Protein AF-A0A2S2NRC6-F1 (afdb_monomer)

Structure (mmCIF, N/CA/C/O backbone):
data_AF-A0A2S2NRC6-F1
#
_entry.id   AF-A0A2S2NRC6-F1
#
loop_
_atom_site.group_PDB
_atom_site.id
_atom_site.type_symbol
_atom_site.label_atom_id
_atom_site.label_alt_id
_atom_site.label_comp_id
_atom_site.label_asym_id
_atom_site.label_entity_id
_atom_site.label_seq_id
_atom_site.pdbx_PDB_ins_code
_atom_site.Cartn_x
_atom_site.Cartn_y
_atom_site.Cartn_z
_atom_site.occupancy
_atom_site.B_iso_or_equiv
_atom_site.auth_seq_id
_atom_site.auth_comp_id
_atom_site.auth_asym_id
_atom_site.auth_atom_id
_atom_site.pdbx_PDB_model_num
ATOM 1 N N . TYR A 1 1 ? 7.767 -9.917 3.253 1.00 52.59 1 TYR A N 1
ATOM 2 C CA . TYR A 1 1 ? 6.568 -9.054 3.350 1.00 52.59 1 TYR A CA 1
ATOM 3 C C . TYR A 1 1 ? 5.686 -9.375 4.557 1.00 52.59 1 TYR A C 1
ATOM 5 O O . TYR A 1 1 ? 5.535 -8.523 5.418 1.00 52.59 1 TYR A O 1
ATOM 13 N N . CYS A 1 2 ? 5.145 -10.592 4.705 1.00 52.59 2 CYS A N 1
ATOM 14 C CA . CYS A 1 2 ? 4.197 -10.893 5.794 1.00 52.59 2 CYS A CA 1
ATOM 15 C C . CYS A 1 2 ? 4.749 -10.654 7.213 1.00 52.59 2 CYS A C 1
ATOM 17 O O . CYS A 1 2 ? 4.063 -10.075 8.048 1.00 52.59 2 CYS A O 1
ATOM 19 N N . GLN A 1 3 ? 5.993 -11.059 7.493 1.00 58.31 3 GLN A N 1
ATOM 20 C CA . GLN A 1 3 ? 6.579 -10.922 8.835 1.00 58.31 3 GLN A CA 1
ATOM 21 C C . GLN A 1 3 ? 6.897 -9.466 9.219 1.00 58.31 3 GLN A C 1
ATOM 23 O O . GLN A 1 3 ? 6.730 -9.110 10.385 1.00 58.31 3 GLN A O 1
ATOM 28 N N . SER A 1 4 ? 7.303 -8.620 8.266 1.00 62.84 4 SER A N 1
ATOM 29 C CA . SER A 1 4 ? 7.563 -7.193 8.511 1.00 62.84 4 SER A CA 1
ATOM 30 C C . SER A 1 4 ? 6.262 -6.416 8.741 1.00 62.84 4 SER A C 1
ATOM 32 O O . SER A 1 4 ? 6.179 -5.647 9.696 1.00 62.84 4 SER A O 1
ATOM 34 N N . VAL A 1 5 ? 5.208 -6.709 7.965 1.00 60.66 5 VAL A N 1
ATOM 35 C CA . VAL A 1 5 ? 3.858 -6.150 8.175 1.00 60.66 5 VAL A CA 1
ATOM 36 C C . VAL A 1 5 ? 3.306 -6.551 9.545 1.00 60.66 5 VAL A C 1
ATOM 38 O O . VAL A 1 5 ? 2.879 -5.699 10.320 1.00 60.66 5 VAL A O 1
ATOM 41 N N . ILE A 1 6 ? 3.365 -7.842 9.892 1.00 60.06 6 ILE A N 1
ATOM 42 C CA . ILE A 1 6 ? 2.878 -8.343 11.186 1.00 60.06 6 ILE A CA 1
ATOM 43 C C . ILE A 1 6 ? 3.637 -7.690 12.349 1.00 60.06 6 ILE A C 1
ATOM 45 O O . ILE A 1 6 ? 3.016 -7.320 13.346 1.00 60.06 6 ILE A O 1
ATOM 49 N N . ARG A 1 7 ? 4.961 -7.520 12.237 1.00 65.44 7 ARG A N 1
ATOM 50 C CA . ARG A 1 7 ? 5.772 -6.846 13.263 1.00 65.44 7 ARG A CA 1
ATOM 51 C C . ARG A 1 7 ? 5.422 -5.366 13.393 1.00 65.44 7 ARG A C 1
ATOM 53 O O . ARG A 1 7 ? 5.226 -4.914 14.519 1.00 65.44 7 ARG 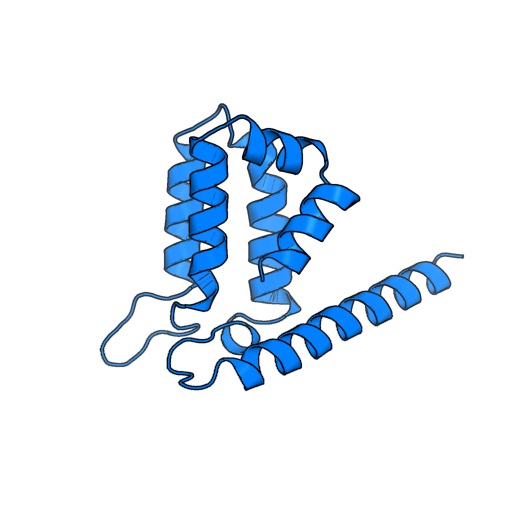A O 1
ATOM 60 N N . TYR A 1 8 ? 5.285 -4.637 12.286 1.00 63.03 8 TYR A N 1
ATOM 61 C CA . TYR A 1 8 ? 4.878 -3.229 12.302 1.00 63.03 8 TYR A CA 1
ATOM 62 C C . TYR A 1 8 ? 3.509 -3.051 12.975 1.00 63.03 8 TYR A C 1
ATOM 64 O O . TYR A 1 8 ? 3.378 -2.283 13.932 1.00 63.03 8 TYR A O 1
ATOM 72 N N . CYS A 1 9 ? 2.512 -3.846 12.570 1.00 58.31 9 CYS A N 1
ATOM 73 C CA . CYS A 1 9 ? 1.175 -3.798 13.158 1.00 58.31 9 CYS A CA 1
ATOM 74 C C . CYS A 1 9 ? 1.176 -4.171 14.650 1.00 58.31 9 CYS A C 1
ATOM 76 O O . CYS A 1 9 ? 0.471 -3.542 15.429 1.00 58.31 9 CYS A O 1
ATOM 78 N N . LYS A 1 10 ? 1.979 -5.147 15.091 1.00 58.91 10 LYS A N 1
ATOM 79 C CA . LYS A 1 10 ? 2.082 -5.508 16.520 1.00 58.91 10 LYS A CA 1
ATOM 80 C C . LYS A 1 10 ? 2.839 -4.475 17.364 1.00 58.91 10 LYS A C 1
ATOM 82 O O . LYS A 1 10 ? 2.575 -4.351 18.556 1.00 58.91 10 LYS A O 1
ATOM 87 N N . ARG A 1 11 ? 3.821 -3.776 16.789 1.00 62.16 11 ARG A N 1
ATOM 88 C CA . ARG A 1 11 ? 4.742 -2.909 17.543 1.00 62.16 11 ARG A CA 1
ATOM 89 C C . ARG A 1 11 ? 4.293 -1.452 17.599 1.00 62.16 11 ARG A C 1
ATOM 91 O O . ARG A 1 11 ? 4.491 -0.821 18.630 1.00 62.16 11 ARG A O 1
ATOM 98 N N . ILE A 1 12 ? 3.717 -0.926 16.518 1.00 57.12 12 ILE A N 1
ATOM 99 C CA . ILE A 1 12 ? 3.371 0.501 16.400 1.00 57.12 12 ILE A CA 1
ATOM 100 C C . ILE A 1 12 ? 1.853 0.720 16.399 1.00 57.12 12 ILE A C 1
ATOM 102 O O . ILE A 1 12 ? 1.386 1.681 17.001 1.00 57.12 12 ILE A O 1
ATOM 106 N N . ILE A 1 13 ? 1.062 -0.189 15.808 1.00 61.50 13 ILE A N 1
ATOM 107 C CA . ILE A 1 13 ? -0.392 0.003 15.642 1.00 61.50 13 ILE A CA 1
ATOM 108 C C . ILE A 1 13 ? -1.186 -1.239 16.081 1.00 61.50 13 ILE A C 1
ATOM 110 O O . ILE A 1 13 ? -1.880 -1.883 15.291 1.00 61.50 13 ILE A O 1
ATOM 114 N N . ASN A 1 14 ? -1.105 -1.585 17.372 1.00 63.38 14 ASN A N 1
ATOM 115 C CA . ASN A 1 14 ? -1.772 -2.768 17.947 1.00 63.38 14 ASN A CA 1
ATOM 116 C C . ASN A 1 14 ? -3.284 -2.837 17.643 1.00 63.38 14 ASN A C 1
ATOM 118 O O . ASN A 1 14 ? -3.859 -3.924 17.530 1.00 63.38 14 ASN A O 1
ATOM 122 N N . SER A 1 15 ? -3.932 -1.681 17.482 1.00 65.31 15 SER A N 1
ATOM 123 C CA . SER A 1 15 ? -5.338 -1.561 17.084 1.00 65.31 15 SER A CA 1
ATOM 124 C C . SER A 1 15 ? -5.606 -2.071 15.662 1.00 65.31 15 SER A C 1
ATOM 126 O O . SER A 1 15 ? -6.636 -2.705 15.440 1.00 65.31 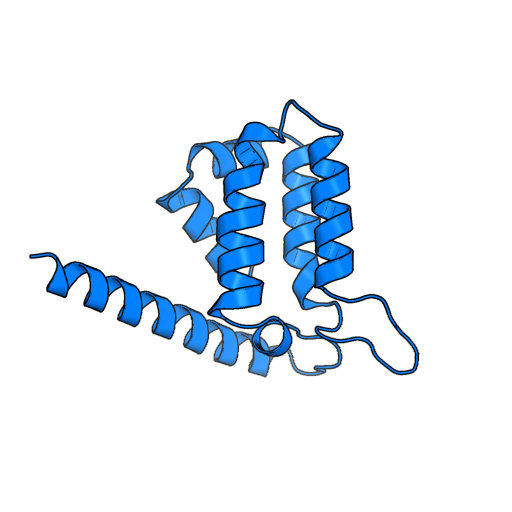15 SER A O 1
ATOM 128 N N . VAL A 1 16 ? -4.679 -1.868 14.720 1.00 64.44 16 VAL A N 1
ATOM 129 C CA . VAL A 1 16 ? -4.761 -2.368 13.337 1.00 64.44 16 VAL A CA 1
ATOM 130 C C . VAL A 1 16 ? -4.500 -3.868 13.282 1.00 64.44 16 VAL A C 1
ATOM 132 O O . VAL A 1 16 ? -5.216 -4.584 12.588 1.00 64.44 16 VAL A O 1
ATOM 135 N N . PHE A 1 17 ? -3.553 -4.379 14.077 1.00 63.97 17 PHE A N 1
ATOM 136 C CA . PHE A 1 17 ? -3.347 -5.826 14.176 1.00 63.97 17 PHE A CA 1
ATOM 137 C C . PHE A 1 17 ? -4.613 -6.548 14.662 1.00 63.97 17 PHE A C 1
ATOM 139 O O . PHE A 1 17 ? -5.026 -7.543 14.069 1.00 63.97 17 PHE A O 1
ATOM 146 N N . ARG A 1 18 ? -5.277 -6.013 15.696 1.00 64.38 18 ARG A N 1
ATOM 147 C CA . ARG A 1 18 ? -6.569 -6.541 16.163 1.00 64.38 18 ARG A CA 1
ATOM 148 C C . ARG A 1 18 ? -7.666 -6.389 15.110 1.00 64.38 18 ARG A C 1
ATOM 150 O O . ARG A 1 18 ? -8.441 -7.319 14.929 1.00 64.38 18 ARG A O 1
ATOM 157 N N . LEU A 1 19 ? -7.704 -5.269 14.387 1.00 67.56 19 LEU A N 1
ATOM 158 C CA . LEU A 1 19 ? -8.675 -5.041 13.314 1.00 67.56 19 LEU A CA 1
ATOM 159 C C . LEU A 1 19 ? -8.559 -6.087 12.195 1.00 67.56 19 LEU A C 1
ATOM 161 O O . LEU A 1 19 ? -9.576 -6.576 11.710 1.00 67.56 19 LEU A O 1
ATOM 165 N N . PHE A 1 20 ? -7.339 -6.483 11.829 1.00 67.06 20 PHE A N 1
ATOM 166 C CA . PHE A 1 20 ? -7.115 -7.558 10.859 1.00 67.06 20 PHE A CA 1
ATOM 167 C C . PHE A 1 20 ? -7.592 -8.932 11.344 1.00 67.06 20 PHE A C 1
ATOM 169 O O . PHE A 1 20 ? -7.930 -9.775 10.519 1.00 67.06 20 PHE A O 1
ATOM 176 N N . GLN A 1 21 ? -7.641 -9.167 12.657 1.00 63.91 21 GLN A N 1
ATOM 177 C CA . GLN A 1 21 ? -8.149 -10.419 13.226 1.00 63.91 21 GLN A CA 1
ATOM 178 C C . GLN A 1 21 ? -9.674 -10.441 13.348 1.00 63.91 21 GLN A C 1
ATOM 180 O O . GLN A 1 21 ? -10.273 -11.510 13.279 1.00 63.91 21 GLN A O 1
ATOM 185 N N . THR A 1 22 ? -10.304 -9.282 13.548 1.00 65.50 22 THR A N 1
ATOM 186 C CA . THR A 1 22 ? -11.741 -9.190 13.840 1.00 65.50 22 THR A CA 1
ATOM 187 C C . THR A 1 22 ? -12.595 -8.816 12.633 1.00 65.50 22 THR A C 1
ATOM 189 O O . THR A 1 22 ? -13.788 -9.110 12.629 1.00 65.50 22 THR A O 1
ATOM 192 N N . SER A 1 23 ? -12.020 -8.186 11.603 1.00 71.75 23 SER A N 1
ATOM 193 C CA . SER A 1 23 ? -12.747 -7.739 10.411 1.00 71.75 23 SER A CA 1
ATOM 194 C C . SER A 1 23 ? -12.283 -8.473 9.157 1.00 71.75 23 SER A C 1
ATOM 196 O O . SER A 1 23 ? -11.141 -8.335 8.714 1.00 71.75 23 SER A O 1
ATOM 198 N N . VAL A 1 24 ? -13.215 -9.189 8.518 1.00 72.00 24 VAL A N 1
ATOM 199 C CA . VAL A 1 24 ? -12.982 -9.857 7.226 1.00 72.00 24 VAL A CA 1
ATOM 200 C C . VAL A 1 24 ? -12.566 -8.846 6.153 1.00 72.00 24 VAL A C 1
ATOM 202 O O . VAL A 1 24 ? -11.682 -9.138 5.349 1.00 72.00 24 VAL A O 1
ATOM 205 N N . LYS A 1 25 ? -13.137 -7.632 6.172 1.00 76.81 25 LYS A N 1
ATOM 206 C CA . LYS A 1 25 ? -12.793 -6.560 5.226 1.00 76.81 25 LYS A CA 1
ATOM 207 C C . LYS A 1 25 ? -11.351 -6.096 5.412 1.00 76.81 25 LYS A C 1
ATOM 209 O O . LYS A 1 25 ? -10.616 -5.991 4.435 1.00 76.81 25 LYS A O 1
ATOM 214 N N . ALA A 1 26 ? -10.930 -5.873 6.656 1.00 69.69 26 ALA A N 1
ATOM 215 C CA . ALA A 1 26 ? -9.556 -5.483 6.952 1.00 69.69 26 ALA A CA 1
ATOM 216 C C . ALA A 1 26 ? -8.573 -6.608 6.581 1.00 69.69 26 ALA A C 1
ATOM 218 O O . ALA A 1 26 ? -7.535 -6.345 5.980 1.00 69.69 26 ALA A O 1
ATOM 219 N N . ALA A 1 27 ? -8.913 -7.869 6.864 1.00 68.12 27 ALA A N 1
ATOM 220 C CA . ALA A 1 27 ? -8.107 -9.016 6.445 1.00 68.12 27 ALA A CA 1
ATOM 221 C C . ALA A 1 27 ? -7.971 -9.108 4.913 1.00 68.12 27 ALA A C 1
ATOM 223 O O . ALA A 1 27 ? -6.915 -9.484 4.404 1.00 68.12 27 ALA A O 1
ATOM 224 N N . THR A 1 28 ? -9.017 -8.740 4.167 1.00 72.94 28 THR A N 1
ATOM 225 C CA . THR A 1 28 ? -8.958 -8.621 2.703 1.00 72.94 28 THR A CA 1
ATOM 226 C C . THR A 1 28 ? -7.993 -7.523 2.265 1.00 72.94 28 THR A C 1
ATOM 228 O O . THR A 1 28 ? -7.145 -7.793 1.420 1.00 72.94 28 THR A O 1
ATOM 231 N N . VAL A 1 29 ? -8.038 -6.340 2.885 1.00 76.69 29 VAL A N 1
ATOM 232 C CA . VAL A 1 29 ? -7.085 -5.248 2.605 1.00 76.69 29 VAL A CA 1
ATOM 233 C C . VAL A 1 29 ? -5.647 -5.696 2.854 1.00 76.69 29 VAL A C 1
ATOM 235 O O . VAL A 1 29 ? -4.779 -5.471 2.017 1.00 76.69 29 VAL A O 1
ATOM 238 N N . LEU A 1 30 ? -5.395 -6.397 3.962 1.00 75.19 30 LEU A N 1
ATOM 239 C CA . LEU A 1 30 ? -4.072 -6.941 4.263 1.00 75.19 30 LEU A CA 1
ATOM 240 C C . LEU A 1 30 ? -3.582 -7.895 3.163 1.00 75.19 30 LEU A C 1
ATOM 242 O O . LEU A 1 30 ? -2.435 -7.794 2.735 1.00 75.19 30 LEU A O 1
ATOM 246 N N . ARG A 1 31 ? -4.443 -8.800 2.678 1.00 71.94 31 ARG A N 1
ATOM 247 C CA . ARG A 1 31 ? -4.101 -9.701 1.564 1.00 71.94 31 ARG A CA 1
ATOM 248 C C . ARG A 1 31 ? -3.795 -8.935 0.279 1.00 71.94 31 ARG A C 1
ATOM 250 O O . ARG A 1 31 ? -2.827 -9.272 -0.391 1.00 71.94 31 ARG A O 1
ATOM 257 N N . MET A 1 32 ? -4.578 -7.905 -0.041 1.00 77.19 32 MET A N 1
ATOM 258 C CA . MET A 1 32 ? -4.347 -7.065 -1.220 1.00 77.19 32 MET A CA 1
ATOM 259 C C . MET A 1 32 ? -3.007 -6.324 -1.128 1.00 77.19 32 MET A C 1
ATOM 261 O O . MET A 1 32 ? -2.234 -6.349 -2.078 1.00 77.19 32 MET A O 1
ATOM 265 N N . VAL A 1 33 ? -2.680 -5.745 0.033 1.00 79.62 33 VAL A N 1
ATOM 266 C CA . VAL A 1 3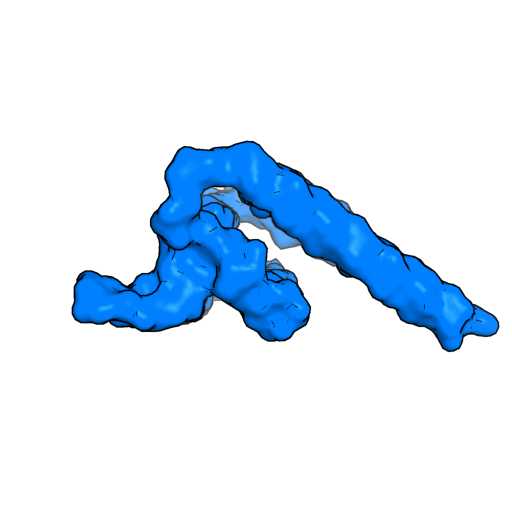3 ? -1.388 -5.072 0.265 1.00 79.62 33 VAL A CA 1
ATOM 267 C C . VAL A 1 33 ? -0.218 -6.047 0.126 1.00 79.62 33 VAL A C 1
ATOM 269 O O . VAL A 1 33 ? 0.791 -5.721 -0.491 1.00 79.62 33 VAL A O 1
ATOM 272 N N . LEU A 1 34 ? -0.353 -7.264 0.658 1.00 77.38 34 LEU A N 1
ATOM 273 C CA . LEU A 1 34 ? 0.667 -8.306 0.520 1.00 77.38 34 LEU A CA 1
ATOM 274 C C . LEU A 1 34 ? 0.815 -8.819 -0.917 1.00 77.38 34 LEU A C 1
ATOM 276 O O . LEU A 1 34 ? 1.869 -9.358 -1.245 1.00 77.38 34 LEU A O 1
ATOM 280 N N . ALA A 1 35 ? -0.205 -8.643 -1.759 1.00 78.38 35 ALA A N 1
ATOM 281 C CA . ALA A 1 35 ? -0.151 -8.982 -3.173 1.00 78.38 35 ALA A CA 1
ATOM 282 C C . ALA A 1 35 ? 0.550 -7.903 -4.020 1.00 78.38 35 ALA A C 1
ATOM 284 O O . ALA A 1 35 ? 1.036 -8.224 -5.101 1.00 78.38 35 ALA A O 1
ATOM 285 N N . LEU A 1 36 ? 0.655 -6.656 -3.535 1.00 81.69 36 LEU A N 1
ATOM 286 C CA . LEU A 1 36 ? 1.246 -5.544 -4.292 1.00 81.69 36 LEU A CA 1
ATOM 287 C C . LEU A 1 36 ? 2.647 -5.840 -4.837 1.00 81.69 36 LEU A C 1
ATOM 289 O O . LEU A 1 36 ? 2.851 -5.579 -6.014 1.00 81.69 36 LEU A O 1
ATOM 293 N N . PRO A 1 37 ? 3.603 -6.418 -4.082 1.00 82.06 37 PRO A N 1
ATOM 294 C CA . PRO A 1 37 ? 4.937 -6.714 -4.610 1.00 82.06 37 PRO A CA 1
ATOM 295 C C . PRO A 1 37 ? 4.938 -7.631 -5.836 1.00 82.06 37 PRO A C 1
ATOM 297 O O . PRO A 1 37 ? 5.917 -7.659 -6.568 1.00 82.06 37 PRO A O 1
ATOM 300 N N . HIS A 1 38 ? 3.864 -8.381 -6.085 1.00 81.75 38 HIS A N 1
ATOM 301 C CA . HIS A 1 38 ? 3.749 -9.228 -7.270 1.00 81.75 38 HIS A CA 1
ATOM 302 C C . HIS A 1 38 ? 3.333 -8.466 -8.531 1.00 81.75 38 HIS A C 1
ATOM 304 O O . HIS A 1 38 ? 3.282 -9.077 -9.590 1.00 81.75 38 HIS A O 1
ATOM 310 N N . LEU A 1 39 ? 3.027 -7.172 -8.435 1.00 81.75 39 LEU A N 1
ATOM 311 C CA . LEU A 1 39 ? 2.756 -6.295 -9.572 1.00 81.75 39 LEU A CA 1
ATOM 312 C C . LEU A 1 39 ? 4.047 -5.607 -10.037 1.00 81.75 39 LEU A C 1
ATOM 314 O O . LEU A 1 39 ? 4.983 -5.455 -9.240 1.00 81.75 39 LEU A O 1
ATOM 318 N N . PRO A 1 40 ? 4.127 -5.178 -11.307 1.00 83.88 40 PRO A N 1
ATOM 319 C CA . PRO A 1 40 ? 5.298 -4.470 -11.798 1.00 83.88 40 PRO A CA 1
ATOM 320 C C . PRO A 1 40 ? 5.420 -3.105 -11.113 1.00 83.88 40 PRO A C 1
ATOM 322 O O . PRO A 1 40 ? 4.428 -2.409 -10.891 1.00 83.88 40 PRO A O 1
ATOM 325 N N . ALA A 1 41 ? 6.645 -2.722 -10.753 1.00 85.25 41 ALA A N 1
ATOM 326 C CA . ALA A 1 41 ? 6.904 -1.417 -10.143 1.00 85.25 41 ALA A CA 1
ATOM 327 C C . ALA A 1 41 ? 6.656 -0.251 -11.112 1.00 85.25 41 ALA A C 1
ATOM 329 O O . ALA A 1 41 ? 6.246 0.822 -10.680 1.00 85.25 41 ALA A O 1
ATOM 330 N N . GLU A 1 42 ? 6.892 -0.480 -12.403 1.00 84.94 42 GLU A N 1
ATOM 331 C CA . GLU A 1 42 ? 6.772 0.501 -13.480 1.00 84.94 42 GLU A CA 1
ATOM 332 C C . GLU A 1 42 ? 5.950 -0.082 -14.640 1.00 84.94 42 GLU A C 1
ATOM 334 O O . GLU A 1 42 ? 5.918 -1.310 -14.795 1.00 84.94 42 GLU A O 1
ATOM 339 N N . PRO A 1 43 ? 5.299 0.765 -15.460 1.00 83.94 43 PRO A N 1
ATOM 340 C CA . PRO A 1 43 ? 4.544 0.317 -16.625 1.00 83.94 43 PRO A CA 1
ATOM 341 C C . PRO A 1 43 ? 5.427 -0.492 -17.578 1.00 83.94 43 PRO A C 1
ATOM 343 O O . PRO A 1 43 ? 6.547 -0.096 -17.905 1.00 83.94 43 PRO A O 1
ATOM 346 N N . GLN A 1 44 ? 4.918 -1.630 -18.037 1.00 79.19 44 GLN A N 1
ATOM 347 C CA . GLN A 1 44 ? 5.583 -2.469 -19.027 1.00 79.19 44 GLN A CA 1
ATOM 348 C C . GLN A 1 44 ? 4.875 -2.386 -20.374 1.00 79.19 44 GLN A C 1
ATOM 350 O O . GLN A 1 44 ? 3.681 -2.129 -20.440 1.00 79.19 44 GLN A O 1
ATOM 355 N N . ILE A 1 45 ? 5.599 -2.722 -21.447 1.00 73.50 45 ILE A N 1
ATOM 356 C CA . ILE A 1 45 ? 5.128 -2.658 -22.845 1.00 73.50 45 ILE A CA 1
ATOM 357 C C . ILE A 1 45 ? 3.757 -3.337 -23.057 1.00 73.50 45 ILE A C 1
ATOM 359 O O . ILE A 1 45 ? 2.991 -2.907 -23.912 1.00 73.50 45 ILE A O 1
ATOM 363 N N . ASN A 1 46 ? 3.434 -4.369 -22.267 1.00 72.62 46 ASN A N 1
ATOM 364 C CA . ASN A 1 46 ? 2.173 -5.117 -22.352 1.00 72.62 46 ASN A CA 1
ATOM 365 C C . ASN A 1 46 ? 1.287 -4.996 -21.096 1.00 72.62 46 ASN A C 1
ATOM 367 O O . ASN A 1 46 ? 0.265 -5.674 -21.007 1.00 72.62 46 ASN A O 1
ATOM 371 N N . CYS A 1 47 ? 1.694 -4.211 -20.095 1.00 72.06 47 CYS A N 1
ATOM 372 C CA . CYS A 1 47 ? 0.971 -4.071 -18.835 1.00 72.06 47 CYS A CA 1
ATOM 373 C C . CYS A 1 47 ? 1.250 -2.700 -18.216 1.00 72.06 47 CYS A C 1
ATOM 375 O O . CYS A 1 47 ? 2.266 -2.509 -17.549 1.00 72.06 47 CYS A O 1
ATOM 377 N N . ASP A 1 48 ? 0.311 -1.774 -18.388 1.00 81.75 48 ASP A N 1
ATOM 378 C CA . ASP A 1 48 ? 0.382 -0.446 -17.768 1.00 81.75 48 ASP A CA 1
ATOM 379 C C . ASP A 1 48 ? 0.005 -0.466 -16.279 1.00 81.75 48 ASP A C 1
ATOM 381 O O . ASP A 1 48 ? 0.150 0.536 -15.590 1.00 81.75 48 ASP A O 1
ATOM 385 N N . PHE A 1 49 ? -0.492 -1.601 -15.775 1.00 82.69 49 PHE A N 1
ATOM 386 C CA . PHE A 1 49 ? -0.981 -1.728 -14.408 1.00 82.69 49 PHE A CA 1
ATOM 387 C C . PHE A 1 49 ? 0.157 -2.008 -13.424 1.00 82.69 49 PHE A C 1
ATOM 389 O O . PHE A 1 49 ? 0.734 -3.098 -13.416 1.00 82.69 49 PHE A O 1
ATOM 396 N N . THR A 1 50 ? 0.440 -1.037 -12.560 1.00 88.12 50 THR A N 1
ATOM 397 C CA . THR A 1 50 ? 1.575 -1.058 -11.633 1.00 88.12 50 THR A CA 1
ATOM 398 C C . THR A 1 50 ? 1.186 -1.366 -10.185 1.00 88.12 50 THR A C 1
ATOM 400 O O . THR A 1 50 ? 0.015 -1.386 -9.795 1.00 88.12 50 THR A O 1
ATOM 403 N N . MET A 1 51 ? 2.202 -1.547 -9.336 1.00 87.62 51 MET A N 1
ATOM 404 C CA . MET A 1 51 ? 2.056 -1.573 -7.875 1.00 87.62 51 MET A CA 1
ATOM 405 C C . MET A 1 51 ? 1.309 -0.345 -7.339 1.00 87.62 51 MET A C 1
ATOM 407 O O . MET A 1 51 ? 0.530 -0.470 -6.393 1.00 87.62 51 MET A O 1
ATOM 411 N N . PHE A 1 52 ? 1.534 0.833 -7.926 1.00 89.31 52 PHE A N 1
ATOM 412 C CA . PHE A 1 52 ? 0.885 2.060 -7.480 1.00 89.31 52 PHE A CA 1
ATOM 413 C C . PHE A 1 52 ? -0.602 2.074 -7.845 1.00 89.31 52 PHE A C 1
ATOM 415 O O . PHE A 1 52 ? -1.428 2.420 -7.002 1.00 89.31 52 PHE A O 1
ATOM 422 N N . ASP A 1 53 ? -0.965 1.605 -9.040 1.00 87.31 53 ASP A N 1
ATOM 423 C CA . ASP A 1 53 ? -2.368 1.478 -9.454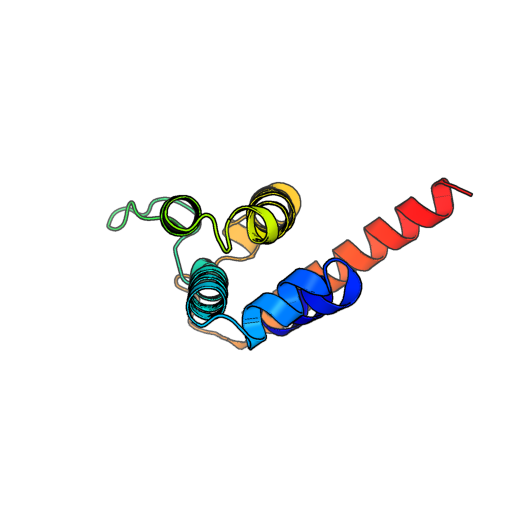 1.00 87.31 53 ASP A CA 1
ATOM 424 C C . ASP A 1 53 ? -3.120 0.486 -8.563 1.00 87.31 53 ASP A C 1
ATOM 426 O O . ASP A 1 53 ? -4.213 0.775 -8.068 1.00 87.31 53 ASP A O 1
ATOM 430 N N . GLY A 1 54 ? -2.489 -0.653 -8.257 1.00 88.19 54 GLY A N 1
ATOM 431 C CA . GLY A 1 54 ? -3.002 -1.610 -7.279 1.00 88.19 54 GLY A CA 1
ATOM 432 C C . GLY A 1 54 ? -3.230 -0.977 -5.906 1.00 88.19 54 GLY A C 1
ATOM 433 O O . GLY A 1 54 ? -4.257 -1.220 -5.270 1.00 88.19 54 GLY A O 1
ATOM 434 N N . PHE A 1 55 ? -2.315 -0.117 -5.456 1.00 91.38 55 PHE A N 1
ATOM 435 C CA . PHE A 1 55 ? -2.473 0.610 -4.200 1.00 91.38 55 PHE A CA 1
ATOM 436 C C . PHE A 1 55 ? -3.629 1.618 -4.240 1.00 91.38 55 PHE A C 1
ATOM 438 O O . PHE A 1 55 ? -4.411 1.668 -3.290 1.00 91.38 55 PHE A O 1
ATOM 445 N N . GLN A 1 56 ? -3.806 2.361 -5.336 1.00 91.69 56 GLN A N 1
ATOM 446 C CA . GLN A 1 56 ? -4.937 3.285 -5.492 1.00 91.69 56 GLN A CA 1
ATOM 447 C C . GLN A 1 56 ? -6.285 2.554 -5.429 1.00 91.69 56 GLN A C 1
ATOM 449 O O . GLN A 1 56 ? -7.218 3.035 -4.782 1.00 91.69 56 GLN A O 1
ATOM 454 N N . ILE A 1 57 ? -6.380 1.349 -6.005 1.00 89.56 57 ILE A N 1
ATOM 455 C CA . ILE A 1 57 ? -7.576 0.502 -5.877 1.00 89.56 57 ILE A CA 1
ATOM 456 C C . ILE A 1 57 ? -7.826 0.116 -4.413 1.00 89.56 57 ILE A C 1
ATOM 458 O O . ILE A 1 57 ? -8.965 0.184 -3.946 1.00 89.56 57 ILE A O 1
ATOM 462 N N . ILE A 1 58 ? -6.781 -0.253 -3.665 1.00 88.62 58 ILE A N 1
ATOM 463 C CA . ILE A 1 58 ? -6.901 -0.594 -2.238 1.00 88.62 58 ILE A CA 1
ATOM 464 C C . ILE A 1 58 ? -7.395 0.610 -1.431 1.00 88.62 58 ILE A C 1
ATOM 466 O O . ILE A 1 58 ? -8.306 0.465 -0.614 1.00 88.62 58 ILE A O 1
ATOM 470 N N . VAL A 1 59 ? -6.835 1.798 -1.670 1.00 91.81 59 VAL A N 1
ATOM 471 C CA . VAL A 1 59 ? -7.274 3.042 -1.020 1.00 91.81 59 VAL A CA 1
ATOM 472 C C . VAL A 1 59 ? -8.737 3.335 -1.356 1.00 91.81 59 VAL A C 1
ATOM 474 O O . VAL A 1 59 ? -9.524 3.619 -0.454 1.00 91.81 59 VAL A O 1
ATOM 477 N N . GLY A 1 60 ? -9.135 3.190 -2.623 1.00 89.69 60 GLY A N 1
ATOM 478 C CA . GLY A 1 60 ? -10.524 3.333 -3.056 1.00 89.69 60 GLY A CA 1
AT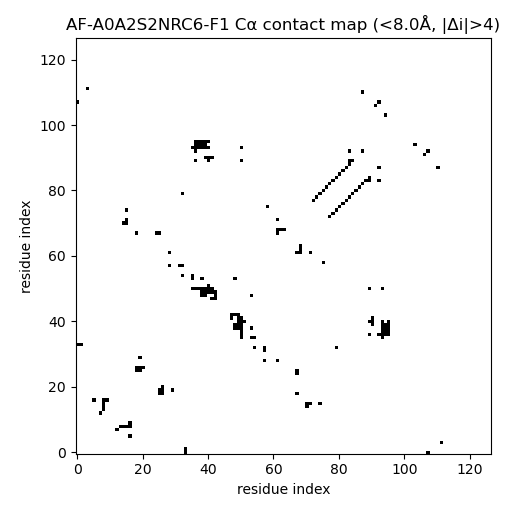OM 479 C C . GLY A 1 60 ? -11.469 2.370 -2.333 1.00 89.69 60 GLY A C 1
ATOM 480 O O . GLY A 1 60 ? -12.497 2.795 -1.808 1.00 89.69 60 GLY A O 1
ATOM 481 N N . TYR A 1 61 ? -11.094 1.094 -2.225 1.00 87.19 61 TYR A N 1
ATOM 482 C CA . TYR A 1 61 ? -11.862 0.087 -1.488 1.00 87.19 61 TYR A CA 1
ATOM 483 C C . TYR A 1 61 ? -11.991 0.429 0.003 1.00 87.19 61 TYR A C 1
ATOM 485 O O . TYR A 1 61 ? -13.066 0.286 0.587 1.00 87.19 61 TYR A O 1
ATOM 493 N N . VAL A 1 62 ? -10.913 0.895 0.638 1.00 89.69 62 VAL A N 1
ATOM 494 C CA . VAL A 1 62 ? -10.928 1.278 2.057 1.00 89.69 62 VAL A CA 1
ATOM 495 C C . VAL A 1 62 ? -11.777 2.523 2.295 1.00 89.69 62 VAL A C 1
ATOM 497 O O . VAL A 1 62 ? -12.525 2.563 3.267 1.00 89.69 62 VAL A O 1
ATOM 500 N N . ASN A 1 63 ? -11.744 3.500 1.389 1.00 90.25 63 ASN A N 1
ATOM 501 C CA . ASN A 1 63 ? -12.560 4.712 1.484 1.00 90.25 63 ASN A CA 1
ATOM 502 C C . ASN A 1 63 ? -14.071 4.444 1.351 1.00 90.25 63 ASN A C 1
ATOM 504 O O . ASN A 1 63 ? -14.871 5.237 1.836 1.00 90.25 63 ASN A O 1
ATOM 508 N N . GLN A 1 64 ? -14.475 3.321 0.750 1.00 89.44 64 GLN A N 1
ATOM 509 C CA . GLN A 1 64 ? -15.878 2.878 0.723 1.00 89.44 64 GLN A CA 1
ATOM 510 C C . GLN A 1 64 ? -16.350 2.285 2.063 1.00 89.44 64 GLN A C 1
ATOM 512 O O . GLN A 1 64 ? -17.539 2.019 2.234 1.00 89.44 64 GLN A O 1
ATOM 517 N N . HIS A 1 65 ? -15.437 2.068 3.014 1.00 86.06 65 HIS A N 1
ATOM 518 C CA . HIS A 1 65 ? -15.691 1.368 4.270 1.00 86.06 65 HIS A CA 1
ATOM 519 C C . HIS A 1 65 ? -15.232 2.206 5.477 1.00 86.06 65 HIS A C 1
ATOM 521 O O . HIS A 1 65 ? -14.134 1.990 6.006 1.00 86.06 65 HIS A O 1
ATOM 527 N N . PRO A 1 66 ? -16.074 3.143 5.959 1.00 85.12 66 PRO A N 1
ATOM 528 C CA . PRO A 1 66 ? -15.726 4.050 7.058 1.00 85.12 66 PRO A CA 1
ATOM 529 C C . PRO A 1 66 ? -15.321 3.318 8.346 1.00 85.12 66 PRO A C 1
ATOM 531 O O . PRO A 1 66 ? -14.502 3.813 9.114 1.00 85.12 66 PRO A O 1
ATOM 534 N N . A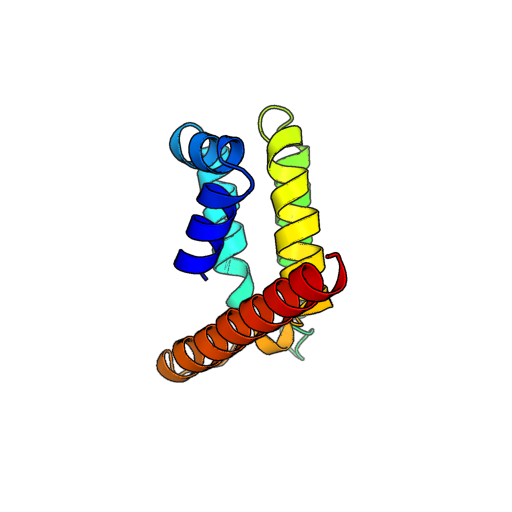SP A 1 67 ? -15.848 2.105 8.555 1.00 83.25 67 ASP A N 1
ATOM 535 C CA . ASP A 1 67 ? -15.584 1.238 9.708 1.00 83.25 67 ASP A CA 1
ATOM 536 C C . ASP A 1 67 ? -14.115 0.807 9.838 1.00 83.25 67 ASP A C 1
ATOM 538 O O . ASP A 1 67 ? -13.637 0.539 10.943 1.00 83.25 67 ASP A O 1
ATOM 542 N N . ILE A 1 68 ? -13.391 0.736 8.719 1.00 82.94 68 ILE A N 1
ATOM 543 C CA . ILE A 1 68 ? -11.976 0.343 8.687 1.00 82.94 68 ILE A CA 1
ATOM 544 C C . ILE A 1 68 ? -11.057 1.470 8.209 1.00 82.94 68 ILE A C 1
ATOM 546 O O . ILE A 1 68 ? -9.857 1.413 8.478 1.00 82.94 68 ILE A O 1
ATOM 550 N N . GLN A 1 69 ? -11.604 2.480 7.529 1.00 86.56 69 GLN A N 1
ATOM 551 C CA . GLN A 1 69 ? -10.859 3.567 6.897 1.00 86.56 69 GLN A CA 1
ATOM 552 C C . GLN A 1 69 ? -9.956 4.311 7.878 1.00 86.56 69 GLN A C 1
ATOM 554 O O . GLN A 1 69 ? -8.744 4.333 7.683 1.00 86.56 69 GLN A O 1
ATOM 559 N N . GLU A 1 70 ? -10.526 4.861 8.951 1.00 83.12 70 GLU A N 1
ATOM 560 C CA . GLU A 1 70 ? -9.805 5.693 9.925 1.00 83.12 70 GLU A CA 1
ATOM 561 C C . GLU A 1 70 ? -8.575 4.969 10.493 1.00 83.12 70 GLU A C 1
ATOM 563 O O . GLU A 1 70 ? -7.491 5.532 10.629 1.00 83.12 70 GLU A O 1
ATOM 568 N N . ARG A 1 71 ? -8.722 3.669 10.762 1.00 81.56 71 ARG A N 1
ATOM 569 C CA . ARG A 1 71 ? -7.661 2.847 11.350 1.00 81.56 71 ARG A CA 1
ATOM 570 C C . ARG A 1 71 ? -6.626 2.398 10.323 1.00 81.56 71 ARG A C 1
ATOM 572 O O . ARG A 1 71 ? -5.461 2.238 10.676 1.00 81.56 71 ARG A O 1
ATOM 579 N N . LEU A 1 72 ? -7.033 2.162 9.076 1.00 84.50 72 LEU A N 1
ATOM 580 C CA . LEU A 1 72 ? -6.140 1.679 8.022 1.00 84.50 72 LEU A CA 1
ATOM 581 C C . LEU A 1 72 ? -5.411 2.798 7.282 1.00 84.50 72 LEU A C 1
ATOM 583 O O . LEU A 1 72 ? -4.395 2.505 6.662 1.00 84.50 72 LEU A O 1
ATOM 587 N N . GLN A 1 73 ? -5.858 4.053 7.367 1.00 85.25 73 GLN A N 1
ATOM 588 C CA . GLN A 1 73 ? -5.196 5.171 6.688 1.00 85.25 73 GLN A CA 1
ATOM 589 C C . GLN A 1 73 ? -3.725 5.311 7.081 1.00 85.25 73 GLN A C 1
ATOM 591 O O . GLN A 1 73 ? -2.878 5.359 6.197 1.00 85.25 73 GLN A O 1
ATOM 596 N N . ILE A 1 74 ? -3.408 5.288 8.380 1.00 82.25 74 ILE A N 1
ATOM 597 C CA . ILE A 1 74 ? -2.016 5.380 8.858 1.00 82.25 74 ILE A CA 1
ATOM 598 C C . ILE A 1 74 ? -1.185 4.221 8.290 1.00 82.25 74 ILE A C 1
ATOM 600 O O . ILE A 1 74 ? -0.084 4.412 7.788 1.00 82.25 74 ILE A O 1
ATOM 604 N N . PHE A 1 75 ? -1.735 3.004 8.293 1.00 84.38 75 PHE A N 1
ATOM 605 C CA . PHE A 1 75 ? -1.054 1.843 7.723 1.00 84.38 75 PHE A CA 1
ATOM 606 C C . PHE A 1 75 ? -0.830 1.978 6.206 1.00 84.38 75 PHE A C 1
ATOM 608 O O . PHE A 1 75 ? 0.253 1.675 5.715 1.00 84.38 75 PHE A O 1
ATOM 615 N N . LEU A 1 76 ? -1.824 2.438 5.451 1.00 87.62 76 LEU A N 1
ATOM 616 C CA . LEU A 1 76 ? -1.718 2.556 3.998 1.00 87.62 76 LEU A CA 1
ATOM 617 C C . LEU A 1 76 ? -0.797 3.703 3.577 1.00 87.62 76 LEU A C 1
ATOM 619 O O . LEU A 1 76 ? 0.065 3.504 2.728 1.00 87.62 76 LEU A O 1
ATOM 623 N N . PHE A 1 77 ? -0.942 4.886 4.166 1.00 88.19 77 PHE A N 1
ATOM 624 C CA . PHE A 1 77 ? -0.182 6.057 3.739 1.00 88.19 77 PHE A CA 1
ATOM 625 C C . PHE A 1 77 ? 1.224 6.090 4.341 1.00 88.19 77 PHE A C 1
ATOM 627 O O . PHE A 1 77 ? 2.188 6.250 3.597 1.00 88.19 77 PHE A O 1
ATOM 634 N N . ASP A 1 78 ? 1.386 5.851 5.643 1.00 80.94 78 ASP A N 1
ATOM 635 C CA . ASP A 1 78 ? 2.713 5.961 6.261 1.00 80.94 78 ASP A CA 1
ATOM 636 C C . ASP A 1 78 ? 3.569 4.720 6.014 1.00 80.94 78 ASP A C 1
ATOM 638 O O . ASP A 1 78 ? 4.760 4.829 5.725 1.00 80.94 78 ASP A O 1
ATOM 642 N N . TYR A 1 79 ? 2.979 3.526 6.098 1.00 80.31 79 TYR A N 1
ATOM 643 C CA . TYR A 1 79 ? 3.754 2.295 5.965 1.00 80.31 79 TYR A CA 1
ATOM 644 C C . TYR A 1 79 ? 3.816 1.768 4.528 1.00 80.31 79 TYR A C 1
ATOM 646 O O . TYR A 1 79 ? 4.890 1.393 4.063 1.00 80.31 79 TYR A O 1
ATOM 654 N N . VAL A 1 80 ? 2.705 1.734 3.793 1.00 84.62 80 VAL A N 1
ATOM 655 C CA . VAL A 1 80 ? 2.741 1.225 2.411 1.00 84.62 80 VAL A CA 1
ATOM 656 C C . VAL A 1 80 ? 3.234 2.308 1.450 1.00 84.62 80 VAL A C 1
ATOM 658 O O . VAL A 1 80 ? 4.241 2.114 0.781 1.00 84.62 80 VAL A O 1
ATOM 661 N N . GLN A 1 81 ? 2.609 3.480 1.397 1.00 87.19 81 GLN A N 1
ATOM 662 C CA . GLN A 1 81 ? 3.026 4.502 0.436 1.00 87.19 81 GLN A CA 1
ATOM 663 C C . GLN A 1 81 ? 4.383 5.126 0.798 1.00 87.19 81 GLN A C 1
ATOM 665 O O . GLN A 1 81 ? 5.329 5.035 0.016 1.00 87.19 81 GLN A O 1
ATOM 670 N N . ASN A 1 82 ? 4.507 5.737 1.977 1.00 82.69 82 ASN A N 1
ATOM 671 C CA . ASN A 1 82 ? 5.710 6.495 2.324 1.00 82.69 82 ASN A CA 1
ATOM 672 C C . ASN A 1 82 ? 6.915 5.580 2.565 1.00 82.69 82 ASN A C 1
ATOM 674 O O . ASN A 1 82 ? 8.002 5.842 2.056 1.00 82.69 82 ASN A O 1
ATOM 678 N N . PHE A 1 83 ? 6.736 4.472 3.284 1.00 78.38 83 PHE A N 1
ATOM 679 C CA . PHE A 1 83 ? 7.856 3.579 3.555 1.00 78.38 83 PHE A CA 1
ATOM 680 C C . PHE A 1 83 ? 8.154 2.612 2.393 1.00 78.38 83 PHE A C 1
ATOM 682 O O . PHE A 1 83 ? 9.298 2.557 1.940 1.00 78.38 83 PHE A O 1
ATOM 689 N N . TRP A 1 84 ? 7.171 1.875 1.853 1.00 82.81 84 TRP A N 1
ATOM 690 C CA . TRP A 1 84 ? 7.470 0.903 0.784 1.00 82.81 84 TRP A CA 1
ATOM 691 C C . TRP A 1 84 ? 7.767 1.584 -0.550 1.00 82.81 84 TRP A C 1
ATOM 693 O O . TRP A 1 84 ? 8.779 1.274 -1.177 1.00 82.81 84 TRP A O 1
ATOM 703 N N . PHE A 1 85 ? 6.921 2.510 -1.003 1.0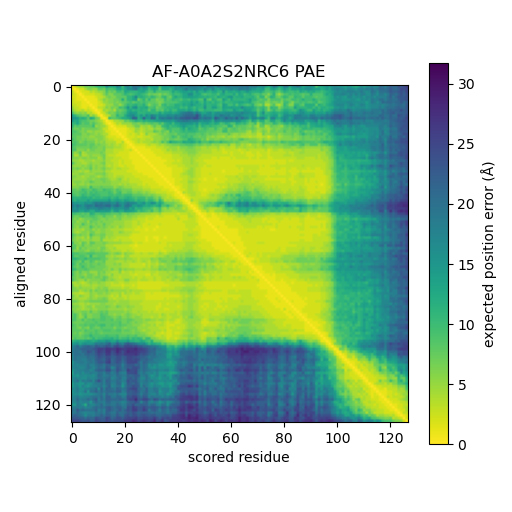0 83.81 85 PHE A N 1
ATOM 704 C CA . PHE A 1 85 ? 7.108 3.094 -2.334 1.00 83.81 85 PHE A CA 1
ATOM 705 C C . PHE A 1 85 ? 8.142 4.211 -2.367 1.00 83.81 85 PHE A C 1
ATOM 707 O O . PHE A 1 85 ? 8.920 4.242 -3.316 1.00 83.81 85 PHE A O 1
ATOM 714 N N . LEU A 1 86 ? 8.166 5.105 -1.371 1.00 78.75 86 LEU A N 1
ATOM 715 C CA . LEU A 1 86 ? 9.058 6.271 -1.404 1.00 78.75 86 LEU A CA 1
ATOM 716 C C . LEU A 1 86 ? 10.423 6.004 -0.761 1.00 78.75 86 LEU A C 1
ATOM 718 O O . LEU A 1 86 ? 11.437 6.325 -1.371 1.00 78.75 86 LEU A O 1
ATOM 722 N N . GLN A 1 87 ? 10.476 5.422 0.443 1.00 76.69 87 GLN A N 1
ATOM 723 C CA . GLN A 1 87 ? 11.753 5.227 1.143 1.00 76.69 87 GLN A CA 1
ATOM 724 C C . GLN A 1 87 ? 12.539 4.023 0.614 1.00 76.69 87 GLN A C 1
ATOM 726 O O . GLN A 1 87 ? 13.732 4.137 0.350 1.00 76.69 87 GLN A O 1
ATOM 731 N N . ILE A 1 88 ? 11.892 2.865 0.460 1.00 77.81 88 ILE A N 1
ATOM 732 C CA . ILE A 1 88 ? 12.563 1.666 -0.066 1.00 77.81 88 ILE A CA 1
ATOM 733 C C . ILE A 1 88 ? 12.603 1.689 -1.599 1.00 77.81 88 ILE A C 1
ATOM 735 O O . ILE A 1 88 ? 13.601 1.284 -2.194 1.00 77.81 88 ILE A O 1
ATOM 739 N N . GLY A 1 89 ? 11.529 2.148 -2.243 1.00 80.25 89 GLY A N 1
ATOM 740 C CA . GLY A 1 89 ? 11.382 2.152 -3.697 1.00 80.25 89 GLY A CA 1
ATOM 741 C C . GLY A 1 89 ? 10.621 0.929 -4.208 1.00 80.25 89 GLY A C 1
ATOM 742 O O . GLY A 1 89 ? 11.017 -0.212 -3.967 1.00 80.25 89 GLY A O 1
ATOM 743 N N . ALA A 1 90 ? 9.553 1.151 -4.982 1.00 82.00 90 ALA A N 1
ATOM 744 C CA . ALA A 1 90 ? 8.706 0.078 -5.517 1.00 82.00 90 ALA A CA 1
ATOM 745 C C . ALA A 1 90 ? 9.500 -0.972 -6.323 1.00 82.00 90 ALA A C 1
ATOM 747 O O . ALA A 1 90 ? 9.266 -2.168 -6.165 1.00 82.00 90 ALA A O 1
ATOM 748 N N . ALA A 1 91 ? 10.497 -0.551 -7.109 1.00 82.25 91 ALA A N 1
ATOM 749 C CA . ALA A 1 91 ? 11.364 -1.443 -7.888 1.00 82.25 91 ALA A CA 1
ATOM 750 C C . ALA A 1 91 ? 12.229 -2.379 -7.022 1.00 82.25 91 ALA A C 1
ATOM 752 O O . ALA A 1 91 ? 12.553 -3.488 -7.441 1.00 82.25 91 ALA A O 1
ATOM 753 N N . ASN A 1 92 ? 12.571 -1.970 -5.796 1.00 77.44 92 ASN A N 1
ATOM 754 C CA . ASN A 1 92 ? 13.363 -2.783 -4.868 1.00 77.44 92 ASN A CA 1
ATOM 755 C C . ASN A 1 92 ? 12.524 -3.843 -4.145 1.00 77.44 92 ASN A C 1
ATOM 757 O O . ASN A 1 92 ? 13.066 -4.813 -3.614 1.00 77.44 92 ASN A O 1
ATOM 761 N N . ILE A 1 93 ? 11.205 -3.650 -4.117 1.00 77.50 93 ILE A N 1
ATOM 762 C CA . ILE A 1 93 ? 10.243 -4.513 -3.429 1.00 77.50 93 ILE A CA 1
ATOM 763 C C . ILE A 1 93 ? 9.517 -5.415 -4.423 1.00 77.50 93 ILE A C 1
ATOM 765 O O . ILE A 1 93 ? 9.164 -6.533 -4.050 1.00 77.50 93 ILE A O 1
ATOM 769 N N . SER A 1 94 ? 9.287 -4.947 -5.653 1.00 80.56 94 SER A N 1
ATOM 770 C CA . SER A 1 94 ? 8.619 -5.714 -6.698 1.00 80.56 94 SER A CA 1
ATOM 771 C C . SER A 1 94 ? 9.368 -7.012 -6.981 1.00 80.56 94 SER A C 1
ATOM 773 O O . SER A 1 94 ? 10.587 -7.042 -7.144 1.00 80.56 94 SER A O 1
ATOM 775 N N . VAL A 1 95 ? 8.605 -8.095 -7.043 1.00 77.44 95 VAL A N 1
ATOM 776 C CA . VAL A 1 95 ? 9.059 -9.434 -7.420 1.00 77.44 95 VAL A CA 1
ATOM 777 C C . VAL A 1 95 ? 8.464 -9.862 -8.757 1.00 77.44 95 VAL A C 1
ATOM 779 O O . VAL A 1 95 ? 8.568 -11.023 -9.148 1.00 77.44 95 VAL A O 1
ATOM 782 N N . PHE A 1 96 ? 7.825 -8.927 -9.461 1.00 74.44 96 PHE A N 1
ATOM 783 C CA . PHE A 1 96 ? 7.268 -9.159 -10.781 1.00 74.44 96 PHE A CA 1
ATOM 784 C C . PHE A 1 96 ? 8.372 -9.592 -11.753 1.00 74.44 96 PHE A C 1
ATOM 786 O O . PHE A 1 96 ? 9.380 -8.907 -11.911 1.00 74.44 96 PHE A O 1
ATOM 793 N N . GLY A 1 97 ? 8.191 -10.753 -12.386 1.00 67.44 97 GLY A N 1
ATOM 794 C CA . GLY A 1 97 ? 9.173 -11.327 -13.310 1.00 67.44 97 GLY A CA 1
ATOM 795 C C . GLY A 1 97 ? 10.392 -11.994 -12.655 1.00 67.44 97 GLY A C 1
ATOM 796 O O . GLY A 1 97 ? 11.263 -12.468 -13.378 1.00 67.44 97 GLY A O 1
ATOM 797 N N . LEU A 1 98 ? 10.475 -12.074 -11.319 1.00 66.00 98 LEU A N 1
ATOM 798 C CA . LEU A 1 98 ? 11.533 -12.831 -10.638 1.00 66.00 98 LEU A CA 1
ATOM 799 C C . LEU A 1 98 ? 11.112 -14.299 -10.468 1.00 66.00 98 LEU A C 1
ATOM 801 O O . LEU A 1 98 ? 10.247 -14.614 -9.655 1.00 66.00 98 LEU A O 1
ATOM 805 N N . GLU A 1 99 ? 11.766 -15.213 -11.192 1.00 52.84 99 GLU A N 1
ATOM 806 C CA . GLU A 1 99 ? 11.535 -16.666 -11.073 1.00 52.84 99 GLU A CA 1
ATOM 807 C C . GLU A 1 99 ? 12.035 -17.266 -9.742 1.00 52.84 99 GLU A C 1
ATOM 809 O O . GLU A 1 99 ? 11.614 -18.354 -9.353 1.00 52.84 99 GLU A O 1
ATOM 814 N N . PHE A 1 100 ? 12.907 -16.568 -9.001 1.00 51.62 100 PHE A N 1
ATOM 815 C CA . PHE A 1 100 ? 13.594 -17.129 -7.834 1.00 51.62 100 PHE A CA 1
ATOM 816 C C . PHE A 1 100 ? 13.193 -16.474 -6.508 1.00 51.62 100 PHE A C 1
ATOM 818 O O . PHE A 1 100 ? 13.645 -15.388 -6.147 1.00 51.62 100 PHE A O 1
ATOM 825 N N . VAL A 1 101 ? 12.425 -17.225 -5.714 1.00 46.84 101 VAL A N 1
ATOM 826 C CA . VAL A 1 101 ? 11.964 -16.883 -4.353 1.00 46.84 101 VAL A CA 1
ATOM 827 C C . VAL A 1 101 ? 13.113 -16.618 -3.358 1.00 46.84 101 VAL A C 1
ATOM 829 O O . VAL A 1 101 ? 12.922 -15.940 -2.351 1.00 46.84 101 VAL A O 1
ATOM 832 N N . ILE A 1 102 ? 14.326 -17.103 -3.635 1.00 45.53 102 ILE A N 1
ATOM 833 C CA . ILE A 1 102 ? 15.487 -17.003 -2.731 1.00 45.53 102 ILE A CA 1
ATOM 834 C C . ILE A 1 102 ? 16.098 -15.589 -2.720 1.00 45.53 102 ILE A C 1
ATOM 836 O O . ILE A 1 102 ? 16.366 -15.054 -1.645 1.00 45.53 102 ILE A O 1
ATOM 840 N N . LEU A 1 103 ?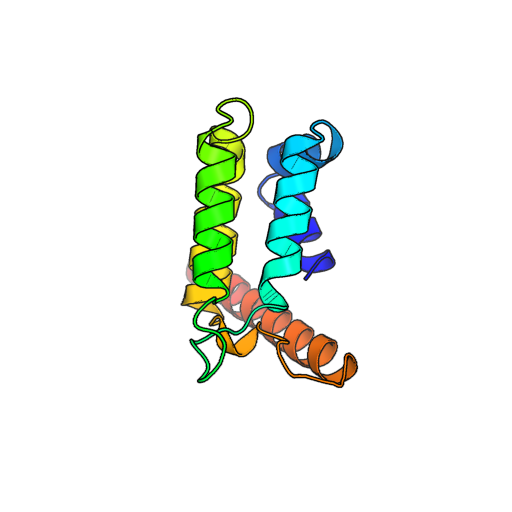 16.200 -14.926 -3.881 1.00 46.69 103 LEU A N 1
ATOM 841 C CA . LEU A 1 103 ? 16.657 -13.527 -3.991 1.00 46.69 103 LEU A CA 1
ATOM 842 C C . LEU A 1 103 ? 15.727 -12.550 -3.248 1.00 46.69 103 LEU A C 1
ATOM 844 O O . LEU A 1 103 ? 16.160 -11.496 -2.784 1.00 46.69 103 LEU A O 1
ATOM 848 N N . ILE A 1 104 ? 14.452 -12.920 -3.097 1.00 48.62 104 ILE A N 1
ATOM 849 C CA . ILE A 1 104 ? 13.438 -12.137 -2.382 1.00 48.62 104 ILE A CA 1
ATOM 850 C C . ILE A 1 104 ? 13.741 -12.111 -0.876 1.00 48.62 104 ILE A C 1
ATOM 852 O O . ILE A 1 104 ? 13.623 -11.063 -0.246 1.00 48.62 104 ILE A O 1
ATOM 856 N N . ILE A 1 105 ? 14.158 -13.236 -0.282 1.00 45.84 105 ILE A N 1
ATOM 857 C CA . ILE A 1 105 ? 14.443 -13.315 1.160 1.00 45.84 105 ILE A CA 1
ATOM 858 C C . ILE A 1 105 ? 15.693 -12.501 1.515 1.00 45.84 105 ILE A C 1
ATOM 860 O O .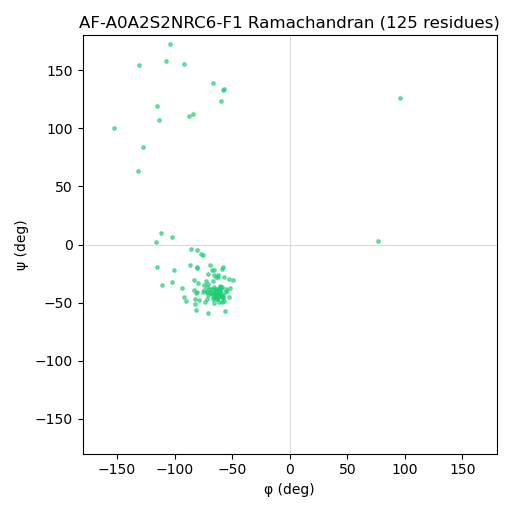 ILE A 1 105 ? 15.672 -11.769 2.504 1.00 45.84 105 ILE A O 1
ATOM 864 N N . GLU A 1 106 ? 16.744 -12.568 0.696 1.00 48.81 106 GLU A N 1
ATOM 865 C CA . GLU A 1 106 ? 17.984 -11.815 0.923 1.00 48.81 106 GLU A CA 1
ATOM 866 C C . GLU A 1 106 ? 17.776 -10.305 0.778 1.00 48.81 106 GLU A C 1
ATOM 868 O O . GLU A 1 106 ? 18.149 -9.549 1.677 1.00 48.81 106 GLU A O 1
ATOM 873 N N . LYS A 1 107 ? 17.097 -9.853 -0.288 1.00 49.50 107 LYS A N 1
ATOM 874 C CA . LYS A 1 107 ? 16.773 -8.427 -0.465 1.00 49.50 107 LYS A CA 1
ATOM 875 C C . LYS A 1 107 ? 15.910 -7.886 0.679 1.00 49.50 107 LYS A C 1
ATOM 877 O O . LYS A 1 107 ? 16.122 -6.763 1.129 1.00 49.50 107 LYS A O 1
ATOM 882 N N . LEU A 1 108 ? 14.982 -8.691 1.202 1.00 46.19 108 LEU A N 1
ATOM 883 C CA . LEU A 1 108 ? 14.137 -8.295 2.331 1.00 46.19 108 LEU A CA 1
ATOM 884 C C . LEU A 1 108 ? 14.884 -8.232 3.663 1.00 46.19 108 LEU A C 1
ATOM 886 O O . LEU A 1 108 ? 14.597 -7.344 4.461 1.00 46.19 108 LEU A O 1
ATOM 890 N N . LEU A 1 109 ? 15.831 -9.140 3.902 1.00 49.72 109 LEU A N 1
ATOM 891 C CA . LEU A 1 109 ? 16.712 -9.089 5.072 1.00 49.72 109 LEU A CA 1
ATOM 892 C C . LEU A 1 109 ? 17.596 -7.840 5.042 1.00 49.72 109 LEU A C 1
ATOM 894 O O . LEU A 1 109 ? 17.791 -7.206 6.075 1.00 49.72 109 LEU A O 1
ATOM 898 N N . ILE A 1 110 ? 18.085 -7.456 3.862 1.00 49.03 110 ILE A N 1
ATOM 899 C CA . ILE A 1 110 ? 18.898 -6.248 3.677 1.00 49.03 110 ILE A CA 1
ATOM 900 C C . ILE A 1 110 ? 18.070 -4.990 3.964 1.00 49.03 110 ILE A C 1
ATOM 902 O O . ILE A 1 110 ? 18.482 -4.177 4.788 1.00 49.03 110 ILE A O 1
ATOM 906 N N . VAL A 1 111 ? 16.878 -4.864 3.372 1.00 52.44 111 VAL A N 1
ATOM 907 C CA . VAL A 1 111 ? 15.982 -3.717 3.608 1.00 52.44 111 VAL A CA 1
ATOM 908 C C . VAL A 1 111 ? 15.535 -3.636 5.073 1.00 52.44 111 VAL A C 1
ATOM 910 O O . VAL A 1 111 ? 15.507 -2.552 5.657 1.00 52.44 111 VAL A O 1
ATOM 913 N N . GLU A 1 112 ? 15.213 -4.775 5.696 1.00 48.19 112 GLU A N 1
ATOM 914 C CA . GLU A 1 112 ? 14.842 -4.828 7.112 1.00 48.19 112 GLU A CA 1
ATOM 915 C C . GLU A 1 112 ? 16.007 -4.378 8.008 1.00 48.19 112 GLU A C 1
ATOM 917 O O . GLU A 1 112 ? 15.819 -3.515 8.865 1.00 48.19 112 GLU A O 1
ATOM 922 N N . ASN A 1 113 ? 17.221 -4.881 7.772 1.00 50.56 113 ASN A N 1
ATOM 923 C CA . ASN A 1 113 ? 18.405 -4.485 8.536 1.00 50.56 113 ASN A CA 1
ATOM 924 C C . ASN A 1 113 ? 18.767 -3.005 8.342 1.00 50.56 113 ASN A C 1
ATOM 926 O O . ASN A 1 113 ? 19.143 -2.340 9.308 1.00 50.56 113 ASN A O 1
ATOM 930 N N . GLN A 1 114 ? 18.616 -2.471 7.129 1.00 44.09 114 GLN A N 1
ATOM 931 C CA . GLN A 1 114 ? 18.935 -1.078 6.825 1.00 44.09 114 GLN A CA 1
ATOM 932 C C . GLN A 1 114 ? 18.005 -0.105 7.569 1.00 44.09 114 GLN A C 1
ATOM 934 O O . GLN A 1 114 ? 18.480 0.829 8.213 1.00 44.09 114 GLN A O 1
ATOM 939 N N . TYR A 1 115 ? 16.700 -0.393 7.620 1.00 47.31 115 TYR A N 1
ATOM 940 C CA . TYR A 1 115 ? 15.743 0.398 8.403 1.00 47.31 115 TYR A CA 1
ATOM 941 C C . TYR A 1 115 ? 16.029 0.374 9.914 1.00 47.31 115 TYR A C 1
ATOM 943 O O . TYR A 1 115 ? 15.930 1.400 10.591 1.00 47.31 115 TYR A O 1
ATOM 951 N N . TYR A 1 116 ? 16.397 -0.792 10.463 1.00 47.84 116 TYR A N 1
ATOM 952 C CA . TYR A 1 116 ? 16.761 -0.912 11.879 1.00 47.84 116 TYR A CA 1
ATOM 953 C C . TYR A 1 116 ? 17.982 -0.059 12.230 1.00 47.84 116 TYR A C 1
ATOM 955 O O . TYR A 1 116 ? 17.978 0.606 13.267 1.00 47.84 116 TYR A O 1
ATOM 963 N N . LEU A 1 117 ? 18.999 -0.055 11.367 1.00 47.44 117 LEU A N 1
ATOM 964 C CA . LEU A 1 117 ? 20.213 0.734 11.566 1.00 47.44 117 LEU A CA 1
ATOM 965 C C . LEU A 1 117 ? 19.929 2.238 11.498 1.00 47.44 117 LEU A C 1
ATOM 967 O O . LEU A 1 117 ? 20.371 2.972 12.382 1.00 47.44 117 LEU A O 1
ATOM 971 N N . GLU A 1 118 ? 19.143 2.686 10.518 1.00 44.28 118 GLU A N 1
ATOM 972 C CA . GLU A 1 118 ? 18.777 4.099 10.347 1.00 44.28 118 GLU A CA 1
ATOM 973 C C . GLU A 1 118 ? 17.952 4.630 11.534 1.00 44.28 118 GLU A C 1
ATOM 975 O O . GLU A 1 118 ? 18.212 5.719 12.047 1.00 44.28 118 GLU A O 1
ATOM 980 N N . MET A 1 119 ? 17.001 3.843 12.046 1.00 41.41 119 MET A N 1
ATOM 981 C CA . MET A 1 119 ? 16.151 4.236 13.181 1.00 41.41 119 MET A CA 1
ATOM 982 C C . MET A 1 119 ? 16.887 4.206 14.527 1.00 41.41 119 MET A C 1
ATOM 984 O O . MET A 1 119 ? 16.627 5.035 15.402 1.00 41.41 119 MET A O 1
ATOM 988 N N . ASP A 1 120 ? 17.811 3.262 14.708 1.00 42.03 120 ASP A N 1
ATOM 989 C CA . ASP A 1 120 ? 18.665 3.190 15.895 1.00 42.03 120 ASP A CA 1
ATOM 990 C C . ASP A 1 120 ? 19.692 4.335 15.911 1.00 42.03 120 ASP A C 1
ATOM 992 O O . ASP A 1 120 ? 19.938 4.958 16.944 1.00 42.03 120 ASP A O 1
ATOM 996 N N . GLN A 1 121 ? 20.239 4.692 14.745 1.00 47.12 121 GLN A N 1
ATOM 997 C CA . GLN A 1 121 ? 21.047 5.900 14.585 1.00 47.12 121 GLN A CA 1
ATOM 998 C C . GLN A 1 121 ? 20.232 7.168 14.864 1.00 47.12 121 GLN A C 1
ATOM 1000 O O . GLN A 1 121 ? 20.688 7.999 15.646 1.00 47.12 121 GLN A O 1
ATOM 1005 N N . ALA A 1 122 ? 19.024 7.315 14.315 1.00 37.44 122 ALA A N 1
ATOM 1006 C CA . ALA A 1 122 ? 18.175 8.484 14.563 1.00 37.44 122 ALA A CA 1
ATOM 1007 C C . ALA A 1 122 ? 17.825 8.659 16.054 1.00 37.44 122 ALA A C 1
ATOM 1009 O O . ALA A 1 122 ? 17.822 9.777 16.562 1.00 37.44 122 ALA A O 1
ATOM 1010 N N . ARG A 1 123 ? 17.601 7.559 16.789 1.00 41.16 123 ARG A N 1
ATOM 1011 C CA . ARG A 1 123 ? 17.360 7.595 18.243 1.00 41.16 123 ARG A CA 1
ATOM 1012 C C . ARG A 1 123 ? 18.568 8.050 19.055 1.00 41.16 123 ARG A C 1
ATOM 1014 O O . ARG A 1 123 ? 18.382 8.764 20.034 1.00 41.16 123 ARG A O 1
ATOM 1021 N N . ARG A 1 124 ? 19.781 7.645 18.671 1.00 49.22 124 ARG A N 1
ATOM 1022 C CA . ARG A 1 124 ? 21.012 8.018 19.388 1.00 49.22 124 ARG A CA 1
ATOM 1023 C C . ARG A 1 124 ? 21.403 9.485 19.219 1.00 49.22 124 ARG A C 1
ATOM 1025 O O . ARG A 1 124 ? 22.063 10.014 20.095 1.00 49.22 124 ARG A O 1
ATOM 1032 N N . HIS A 1 125 ? 20.992 10.134 18.130 1.00 46.62 125 HIS A N 1
ATOM 1033 C CA . HIS A 1 125 ? 21.257 11.562 17.896 1.00 46.62 125 HIS A CA 1
ATOM 1034 C C . HIS A 1 125 ? 20.217 12.499 18.539 1.00 46.62 125 HIS A C 1
ATOM 1036 O O . HIS A 1 125 ? 20.355 13.715 18.450 1.00 46.62 125 HIS A O 1
ATOM 1042 N N . LEU A 1 126 ? 19.167 11.945 19.154 1.00 45.38 126 LEU A N 1
ATOM 1043 C CA . LEU A 1 126 ? 18.122 12.684 19.875 1.00 45.38 126 LEU A CA 1
ATOM 1044 C C . LEU A 1 126 ? 18.291 12.618 21.409 1.00 45.38 126 LEU A C 1
ATOM 1046 O O . LEU A 1 126 ? 17.406 13.076 22.132 1.00 45.38 126 LEU A O 1
ATOM 1050 N N . GLN A 1 127 ? 19.392 12.033 21.895 1.00 41.47 127 GLN A N 1
ATOM 1051 C CA . GLN A 1 127 ? 19.828 12.028 23.298 1.00 41.47 127 GLN A CA 1
ATOM 1052 C C . GLN A 1 127 ? 21.064 12.908 23.458 1.00 41.47 127 GLN A C 1
ATOM 1054 O O . GLN A 1 127 ? 21.168 13.548 24.526 1.00 41.47 127 GLN A O 1
#

Secondary structure (DSSP, 8-state):
-HHHHHHHHHHT-HHHHHHHHH-HHHHHHHHHHHHGGGS-SS-BTTB---HHHHHHHHHHHHHT-HHHHHHHHHIIIIIIIIIIIIIIIHHHH--TT---HHHHHHHHHHHHHHHHHHHHHHHHTT-

Solvent-accessible surface area (backbone atoms only — not comparable to full-atom values): 7069 Å² total; per-residue (Å²): 109,70,67,60,52,53,48,47,25,62,74,77,37,52,68,48,43,51,39,40,74,75,30,71,68,47,37,48,50,54,54,53,62,70,47,34,37,62,28,34,50,58,67,43,102,90,42,74,70,20,29,64,56,56,47,53,52,51,52,54,57,36,69,76,34,74,93,51,25,78,66,42,46,58,52,47,48,55,49,44,44,46,39,42,42,64,68,65,26,38,70,77,59,31,47,48,91,59,90,55,74,66,63,53,54,55,53,48,51,51,54,53,52,50,53,53,52,54,54,52,50,55,56,64,76,74,111

pLDDT: mean 70.15, std 15.58, range [37.44, 91.81]

Foldseek 3Di:
DVVVLLCCCVPPPVVLNVCCVPDPLSVVLVVLLVCLLQAACQQDPVGRCHSVNSLVVSLVSLVVPPPCNVSCVCVSCVPRPCVQPPVCRSNLSHCHPPPDPVVNVVSVVVSVVVVVVVVVVVVVVVD

Radius of gyration: 15.42 Å; Cα contacts (8 Å, |Δi|>4): 101; chains: 1; bounding box: 37×30×46 Å

Sequence (127 aa):
YCQSVIRYCKRIINSVFRLFQTSVKAATVLRMVLALPHLPAEPQINCDFTMFDGFQIIVGYVNQHPDIQERLQIFLFDYVQNFWFLQIGAANISVFGLEFVILIIEKLLIVENQYYLEMDQARRHLQ

Mean predicted aligned error: 10.41 Å

Organism: Schizaphis graminum (NCBI:txid13262)